Protein AF-A0A498G1B8-F1 (afdb_monomer)

Foldseek 3Di:
DPDDPLVVVLVVLVVCLVPDPDPVSNVVSVVVSVVSVPDDDADWDAQPQARDTDHPVCSVPDDHD

pLDDT: mean 88.46, std 10.27, range [44.31, 98.06]

Nearest PDB structures (foldseek):
  7s5c-assembly1_D  TM=9.307E-01  e=3.844E+00  Myxococcus xanthus
  7s5k-assembly1_B  TM=9.263E-01  e=3.844E+00  Myxococcus xanthus
  7s5c-assembly1_F  TM=9.273E-01  e=4.703E+00  Myxococcus xanthus
  4l0r-assembly1_B  TM=9.740E-01  e=8.618E+00  Homo sapiens

Solvent-accessible surface area (backbone atoms only — not comparable to full-atom values): 4035 Å² total; per-residue (Å²): 132,83,78,50,74,66,56,54,51,53,53,52,46,57,53,44,39,79,66,47,86,47,68,67,60,24,53,51,41,52,51,50,51,58,54,54,70,74,44,76,77,77,71,63,44,64,39,92,86,63,64,52,72,34,44,63,74,55,56,74,71,57,82,79,120

Secondary structure (DSSP, 8-state):
-PPPHHHHHHHHHHHHHHH--SHHHHHHHHHHHHHHHHSPPPPPEEPTTT--EE-HHHHHHPPP-

Radius of gyration: 15.72 Å; Cα contacts (8 Å, |Δi|>4): 44; chains: 1; bounding box: 32×25×40 Å

Structure (mmCIF, N/CA/C/O backbone):
data_AF-A0A498G1B8-F1
#
_entry.id   AF-A0A498G1B8-F1
#
loop_
_atom_site.group_PDB
_atom_site.id
_atom_site.type_symbol
_atom_site.label_atom_id
_atom_site.label_alt_id
_atom_site.label_comp_id
_atom_site.label_asym_id
_atom_site.label_ent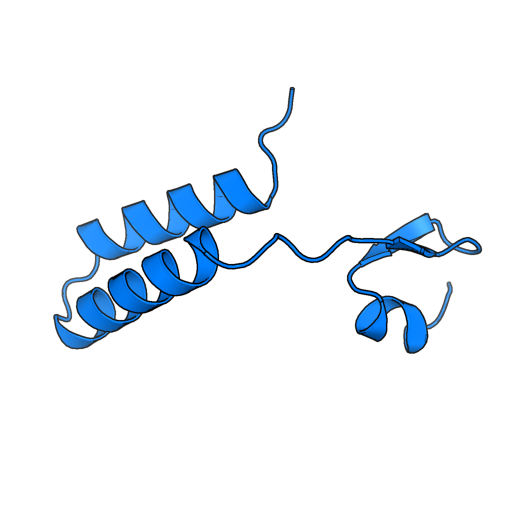ity_id
_atom_site.label_seq_id
_atom_site.pdbx_PDB_ins_code
_atom_site.Cartn_x
_atom_site.Cartn_y
_atom_site.Cartn_z
_atom_site.occupancy
_atom_site.B_iso_or_equiv
_atom_site.auth_seq_id
_atom_site.auth_comp_id
_atom_site.auth_asym_id
_atom_site.auth_atom_id
_atom_site.pdbx_PDB_model_num
ATOM 1 N N . MET A 1 1 ? 8.829 11.339 18.628 1.00 44.31 1 MET A N 1
ATOM 2 C CA . MET A 1 1 ? 7.540 11.124 17.941 1.00 44.31 1 MET A CA 1
ATOM 3 C C . MET A 1 1 ? 7.788 10.055 16.899 1.00 44.31 1 MET A C 1
ATOM 5 O O . MET A 1 1 ? 8.666 10.263 16.075 1.00 44.31 1 MET A O 1
ATOM 9 N N . SER A 1 2 ? 7.148 8.893 16.998 1.00 57.88 2 SER A N 1
ATOM 10 C CA . SER A 1 2 ? 7.207 7.890 15.929 1.00 57.88 2 SER A CA 1
ATOM 11 C C . SER A 1 2 ? 6.519 8.459 14.689 1.00 57.88 2 SER A C 1
ATOM 13 O O . SER A 1 2 ? 5.436 9.032 14.815 1.00 57.88 2 SER A O 1
ATOM 15 N N . GLU A 1 3 ? 7.156 8.352 13.523 1.00 69.81 3 GLU A N 1
ATOM 16 C CA . GLU A 1 3 ? 6.549 8.753 12.251 1.00 69.81 3 GLU A CA 1
ATOM 17 C C . GLU A 1 3 ? 5.211 8.032 12.047 1.00 69.81 3 GLU A C 1
ATOM 19 O O . GLU A 1 3 ? 5.032 6.892 12.485 1.00 69.81 3 GLU A O 1
ATOM 24 N N . SER A 1 4 ? 4.242 8.714 11.429 1.00 79.50 4 SER A N 1
ATOM 25 C CA . SER A 1 4 ? 2.935 8.109 11.183 1.00 79.50 4 SER A CA 1
ATOM 26 C C . SER A 1 4 ? 3.082 6.912 10.233 1.00 79.50 4 SER A C 1
ATOM 28 O O . SER A 1 4 ? 3.956 6.925 9.361 1.00 79.50 4 SER A O 1
ATOM 30 N N . PRO A 1 5 ? 2.205 5.896 10.324 1.00 79.81 5 PRO A N 1
ATOM 31 C CA . PRO A 1 5 ? 2.199 4.796 9.361 1.00 79.81 5 PRO A CA 1
ATOM 32 C C . PRO A 1 5 ? 2.124 5.270 7.899 1.00 79.81 5 PRO A C 1
ATOM 34 O O . PRO A 1 5 ? 2.741 4.658 7.031 1.00 79.81 5 PRO A O 1
ATOM 37 N N . LYS A 1 6 ? 1.439 6.397 7.631 1.00 81.38 6 LYS A N 1
ATOM 38 C CA . LYS A 1 6 ? 1.403 7.030 6.300 1.00 81.38 6 LYS A CA 1
ATOM 39 C C . LYS A 1 6 ? 2.791 7.498 5.862 1.00 81.38 6 LYS A C 1
ATOM 41 O O . LYS A 1 6 ? 3.205 7.196 4.750 1.00 81.38 6 LYS A O 1
ATOM 46 N N . ALA A 1 7 ? 3.517 8.201 6.730 1.00 85.00 7 ALA A N 1
ATOM 47 C CA . ALA A 1 7 ? 4.855 8.699 6.415 1.00 85.00 7 ALA A CA 1
ATOM 48 C C . ALA A 1 7 ? 5.836 7.552 6.114 1.00 85.00 7 ALA A C 1
ATOM 50 O O . ALA A 1 7 ? 6.569 7.613 5.128 1.00 85.00 7 ALA A O 1
ATOM 51 N N . GLN A 1 8 ? 5.786 6.465 6.892 1.00 88.38 8 GLN A N 1
ATOM 52 C CA . GLN A 1 8 ? 6.598 5.272 6.622 1.00 88.38 8 GLN A CA 1
ATOM 53 C C . GLN A 1 8 ? 6.231 4.599 5.295 1.00 88.38 8 GLN A C 1
ATOM 55 O O . GLN A 1 8 ? 7.123 4.231 4.531 1.00 88.38 8 GLN A O 1
ATOM 60 N N . ALA A 1 9 ? 4.937 4.463 4.987 1.00 86.94 9 ALA A N 1
ATOM 61 C CA . ALA A 1 9 ? 4.488 3.892 3.719 1.00 86.94 9 ALA A CA 1
ATOM 62 C C . ALA A 1 9 ? 4.965 4.721 2.513 1.00 86.94 9 ALA A C 1
ATOM 64 O O . ALA A 1 9 ? 5.516 4.158 1.568 1.00 86.94 9 ALA A O 1
ATOM 65 N N . LEU A 1 10 ? 4.829 6.051 2.575 1.00 89.75 10 LEU A N 1
ATOM 66 C CA . LEU A 1 10 ? 5.307 6.966 1.531 1.00 89.75 10 LEU A CA 1
ATOM 67 C C . LEU A 1 10 ? 6.825 6.858 1.332 1.00 89.75 10 LEU A C 1
ATOM 69 O O . LEU A 1 10 ? 7.290 6.739 0.199 1.00 89.75 10 LEU A O 1
ATOM 73 N N . MET A 1 11 ? 7.602 6.811 2.419 1.00 93.50 11 MET A N 1
ATOM 74 C CA . MET A 1 11 ? 9.053 6.609 2.348 1.00 93.50 11 MET A CA 1
ATOM 75 C C . MET A 1 11 ? 9.409 5.288 1.647 1.00 93.50 11 MET A C 1
ATOM 77 O O . MET A 1 11 ? 10.281 5.268 0.777 1.00 93.50 11 MET A O 1
ATOM 81 N N . HIS A 1 12 ? 8.759 4.179 2.010 1.00 93.69 12 HIS A N 1
ATOM 82 C CA . HIS A 1 12 ? 9.034 2.877 1.399 1.00 93.69 12 HIS A CA 1
ATOM 83 C C . HIS A 1 12 ? 8.672 2.835 -0.088 1.00 93.69 12 HIS A C 1
ATOM 85 O O . HIS A 1 12 ? 9.442 2.289 -0.879 1.00 93.69 12 HIS A O 1
ATOM 91 N N . LEU A 1 13 ? 7.549 3.436 -0.481 1.00 93.56 13 LEU A N 1
ATOM 92 C CA . LEU A 1 13 ? 7.150 3.529 -1.884 1.00 93.56 13 LEU A CA 1
ATOM 93 C C . LEU A 1 13 ? 8.131 4.386 -2.693 1.00 93.56 13 LEU A C 1
ATOM 95 O O . LEU A 1 13 ? 8.576 3.950 -3.750 1.00 93.56 13 LEU A O 1
ATOM 99 N 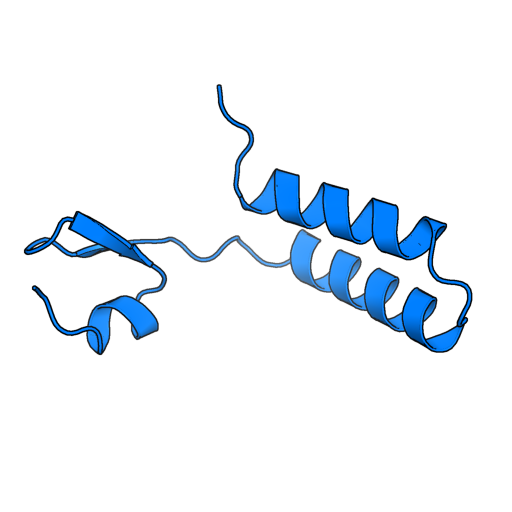N . ALA A 1 14 ? 8.559 5.540 -2.171 1.00 94.38 14 ALA A N 1
ATOM 100 C CA . ALA A 1 14 ? 9.572 6.374 -2.822 1.00 94.38 14 ALA A CA 1
ATOM 101 C C . ALA A 1 14 ? 10.898 5.617 -3.024 1.00 94.38 14 ALA A C 1
ATOM 103 O O . ALA A 1 14 ? 11.505 5.677 -4.093 1.00 94.38 14 ALA A O 1
ATOM 104 N N . GLN A 1 15 ? 11.329 4.836 -2.028 1.00 97.06 15 GLN A N 1
ATOM 105 C CA . GLN A 1 15 ? 12.488 3.954 -2.181 1.00 97.06 15 GLN A CA 1
ATOM 106 C C . GLN A 1 15 ? 12.259 2.888 -3.260 1.00 97.06 15 GLN A C 1
ATOM 108 O O . GLN A 1 15 ? 13.179 2.609 -4.029 1.00 97.06 15 GLN A O 1
ATOM 113 N N . ALA A 1 16 ? 11.063 2.299 -3.331 1.00 96.75 16 ALA A N 1
ATOM 114 C CA . ALA A 1 16 ? 10.732 1.276 -4.318 1.00 96.75 16 ALA A CA 1
ATOM 115 C C . ALA A 1 16 ? 10.780 1.819 -5.757 1.00 96.75 16 ALA A C 1
ATOM 117 O O . ALA A 1 16 ? 11.349 1.144 -6.609 1.00 96.75 16 ALA A O 1
ATOM 118 N N . VAL A 1 17 ? 10.312 3.052 -6.008 1.00 96.88 17 VAL A N 1
ATOM 119 C CA . VAL A 1 17 ? 10.463 3.730 -7.316 1.00 96.88 17 VAL A CA 1
ATOM 120 C C . VAL A 1 17 ? 11.928 3.754 -7.749 1.00 96.88 17 VAL A C 1
ATOM 122 O O . VAL A 1 17 ? 12.259 3.319 -8.844 1.00 96.88 17 VAL A O 1
ATOM 125 N N . THR A 1 18 ? 12.832 4.195 -6.867 1.00 96.19 18 THR A N 1
ATOM 126 C CA . THR A 1 18 ? 14.264 4.340 -7.205 1.00 96.19 18 THR A CA 1
ATOM 127 C C . THR A 1 18 ? 15.014 3.019 -7.392 1.00 96.19 18 THR A C 1
ATOM 129 O O . THR A 1 18 ? 16.134 3.020 -7.899 1.00 96.19 18 THR A O 1
ATOM 132 N N . ARG A 1 19 ? 14.442 1.902 -6.931 1.00 97.19 19 ARG A N 1
ATOM 133 C CA . ARG A 1 19 ? 15.090 0.579 -6.920 1.00 97.19 19 ARG A CA 1
ATOM 134 C C . ARG A 1 19 ? 14.458 -0.411 -7.893 1.00 97.19 19 ARG A C 1
ATOM 136 O O . ARG A 1 19 ? 15.021 -1.483 -8.092 1.00 97.19 19 ARG A O 1
ATOM 143 N N . ALA A 1 20 ? 13.294 -0.098 -8.452 1.00 97.56 20 ALA A N 1
ATOM 144 C CA . ALA A 1 20 ? 12.636 -0.956 -9.420 1.00 97.56 20 ALA A CA 1
ATOM 145 C C . ALA A 1 20 ? 13.422 -0.960 -10.740 1.00 97.56 20 ALA A C 1
ATOM 147 O O . ALA A 1 20 ? 13.642 0.080 -11.348 1.00 97.56 20 ALA A O 1
ATOM 148 N N . GLU A 1 21 ? 13.834 -2.144 -11.192 1.00 96.94 21 GLU A N 1
ATOM 149 C CA . GLU A 1 21 ? 14.514 -2.316 -12.487 1.00 96.94 21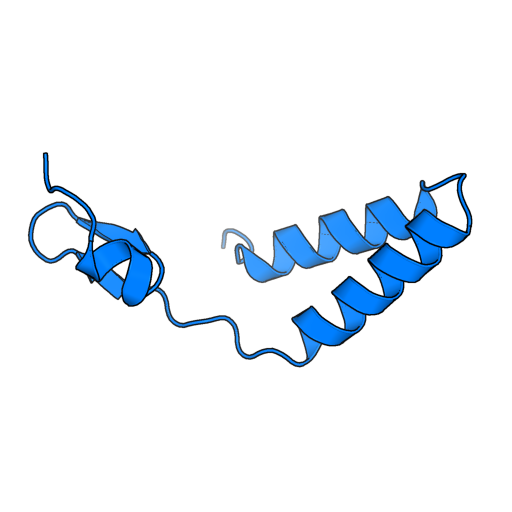 GLU A CA 1
ATOM 150 C C . GLU A 1 21 ? 13.518 -2.498 -13.645 1.00 96.94 21 GLU A C 1
ATOM 152 O O . GLU A 1 21 ? 13.851 -2.293 -14.811 1.00 96.94 21 GLU A O 1
ATOM 157 N N . ASN A 1 22 ? 12.281 -2.894 -13.331 1.00 98.06 22 ASN A N 1
ATOM 158 C CA . ASN A 1 22 ? 11.206 -3.044 -14.302 1.00 98.06 22 ASN A CA 1
ATOM 159 C C . ASN A 1 22 ? 10.440 -1.717 -14.444 1.00 98.06 22 ASN A C 1
ATOM 1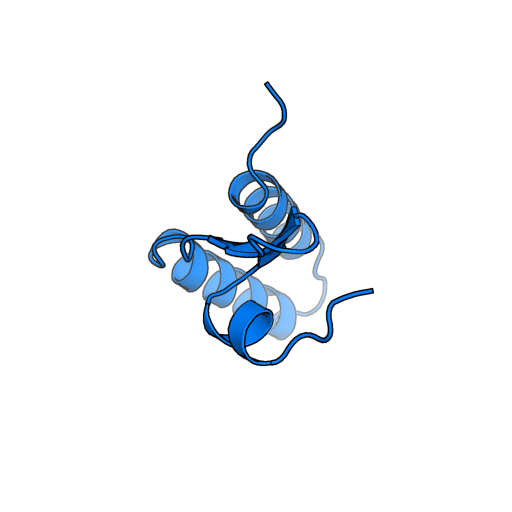61 O O . ASN A 1 22 ? 9.897 -1.207 -13.465 1.00 98.06 22 ASN A O 1
ATOM 165 N N . ALA A 1 23 ? 10.373 -1.193 -15.671 1.00 96.75 23 ALA A N 1
ATOM 166 C CA . ALA A 1 23 ? 9.746 0.095 -15.964 1.00 96.75 23 ALA A CA 1
ATOM 167 C C . ALA A 1 23 ? 8.240 0.131 -15.646 1.00 96.75 23 ALA A C 1
ATOM 169 O O . ALA A 1 23 ? 7.753 1.131 -15.124 1.00 96.75 23 ALA A O 1
ATOM 170 N N . ASP A 1 24 ? 7.512 -0.962 -15.894 1.00 97.62 24 ASP A N 1
ATOM 171 C CA . ASP A 1 24 ? 6.081 -1.039 -15.577 1.00 97.62 24 ASP A CA 1
ATOM 172 C C . ASP A 1 24 ? 5.866 -1.029 -14.059 1.00 97.62 24 ASP A C 1
ATOM 174 O O . ASP A 1 24 ? 5.003 -0.318 -13.548 1.00 97.62 24 ASP A O 1
ATOM 178 N N . ALA A 1 25 ? 6.697 -1.762 -13.310 1.00 96.81 25 ALA A N 1
ATOM 179 C CA . ALA A 1 25 ? 6.670 -1.740 -11.852 1.00 96.81 25 ALA A CA 1
ATOM 180 C C . ALA A 1 25 ? 6.964 -0.335 -11.308 1.00 96.81 25 ALA A C 1
ATOM 182 O O . ALA A 1 25 ? 6.251 0.122 -10.418 1.00 96.81 25 ALA A O 1
ATOM 183 N N . GLN A 1 26 ? 7.956 0.371 -11.861 1.00 97.94 26 GLN A N 1
ATOM 184 C CA . GLN A 1 26 ? 8.244 1.755 -11.485 1.00 97.94 26 GLN A CA 1
ATOM 185 C C . GLN A 1 26 ? 7.024 2.662 -11.720 1.00 97.94 26 GLN A C 1
ATOM 187 O O . GLN A 1 26 ? 6.598 3.348 -10.792 1.00 97.94 26 GLN A O 1
ATOM 192 N N . ALA A 1 27 ? 6.414 2.602 -12.909 1.00 97.19 27 ALA A N 1
ATOM 193 C CA . ALA A 1 27 ? 5.233 3.396 -13.252 1.00 97.19 27 ALA A CA 1
ATOM 194 C C . ALA A 1 27 ? 4.034 3.095 -12.334 1.00 97.19 27 ALA A C 1
ATOM 196 O O . ALA A 1 27 ? 3.322 4.006 -11.908 1.00 97.19 27 ALA A O 1
ATOM 197 N N . HIS A 1 28 ? 3.822 1.827 -11.975 1.00 97.25 28 HIS A N 1
ATOM 198 C CA . HIS A 1 28 ? 2.776 1.441 -11.029 1.00 97.25 28 HIS A CA 1
ATOM 199 C C . HIS A 1 28 ? 3.031 1.972 -9.612 1.00 97.25 28 HIS A C 1
ATOM 201 O O . HIS A 1 28 ? 2.087 2.396 -8.946 1.00 97.25 28 HIS A O 1
ATOM 207 N N . ILE A 1 29 ? 4.282 1.976 -9.144 1.00 96.31 29 ILE A N 1
ATOM 208 C CA . ILE A 1 29 ? 4.628 2.518 -7.822 1.00 96.31 29 ILE A CA 1
ATOM 209 C C . ILE A 1 29 ? 4.468 4.047 -7.810 1.00 96.31 29 ILE A C 1
ATOM 211 O O . ILE A 1 29 ? 3.939 4.590 -6.840 1.00 96.31 29 ILE A O 1
ATOM 215 N N . GLU A 1 30 ? 4.874 4.740 -8.877 1.00 95.69 30 GLU A N 1
ATOM 216 C CA . GLU A 1 30 ? 4.670 6.188 -9.032 1.00 95.69 30 GLU A CA 1
ATOM 217 C C . GLU A 1 30 ? 3.179 6.558 -9.024 1.00 95.69 30 GLU A C 1
ATOM 219 O O . GLU A 1 30 ? 2.780 7.485 -8.318 1.00 95.69 30 GLU A O 1
ATOM 224 N N . ALA A 1 31 ? 2.335 5.798 -9.732 1.00 94.69 31 ALA A N 1
ATOM 225 C CA . ALA A 1 31 ? 0.885 5.988 -9.701 1.00 94.69 31 ALA A CA 1
ATOM 226 C C . ALA A 1 31 ? 0.307 5.778 -8.289 1.00 94.69 31 ALA A C 1
ATOM 228 O O . ALA A 1 31 ? -0.456 6.612 -7.801 1.00 94.69 31 ALA A O 1
ATOM 229 N N . ALA A 1 32 ? 0.727 4.713 -7.597 1.00 90.62 32 ALA A N 1
ATOM 230 C CA . ALA A 1 32 ? 0.290 4.432 -6.231 1.00 90.62 32 ALA A CA 1
ATOM 231 C C . ALA A 1 32 ? 0.695 5.539 -5.239 1.00 90.62 32 ALA A C 1
ATOM 233 O O . ALA A 1 32 ? -0.078 5.871 -4.342 1.00 90.62 32 ALA A O 1
ATOM 234 N N . LEU A 1 33 ? 1.885 6.132 -5.397 1.00 91.19 33 LEU A N 1
ATOM 235 C CA . LEU A 1 33 ? 2.319 7.286 -4.602 1.00 91.19 33 LEU A CA 1
ATOM 236 C C . LEU A 1 33 ? 1.375 8.477 -4.779 1.00 91.19 33 LEU A C 1
ATOM 238 O O . LEU A 1 33 ? 0.901 9.014 -3.779 1.00 91.19 33 LEU A O 1
ATOM 242 N N . GLY A 1 34 ? 1.062 8.839 -6.027 1.00 89.69 34 GLY A N 1
ATOM 243 C CA . GLY A 1 34 ? 0.151 9.947 -6.323 1.00 89.69 34 GLY A CA 1
ATOM 244 C C . GLY A 1 34 ? -1.250 9.732 -5.743 1.00 89.69 34 GLY A C 1
ATOM 245 O O . GLY A 1 3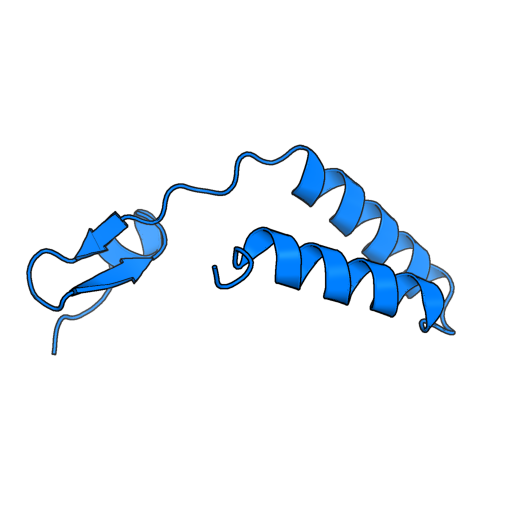4 ? -1.818 10.636 -5.136 1.00 89.69 34 GLY A O 1
ATOM 246 N N . GLU A 1 35 ? -1.789 8.516 -5.848 1.00 87.44 35 GLU A N 1
ATOM 247 C CA . GLU A 1 35 ? -3.092 8.180 -5.261 1.00 87.44 35 GLU A CA 1
ATOM 248 C C . GLU A 1 35 ? -3.075 8.271 -3.724 1.00 87.44 35 GLU A C 1
ATOM 250 O O . GLU A 1 35 ? -3.999 8.813 -3.119 1.00 87.44 35 GLU A O 1
ATOM 255 N N . ILE A 1 36 ? -2.024 7.778 -3.062 1.00 83.06 36 ILE A N 1
ATOM 256 C CA . ILE A 1 36 ? -1.933 7.758 -1.591 1.00 83.06 36 ILE A CA 1
ATOM 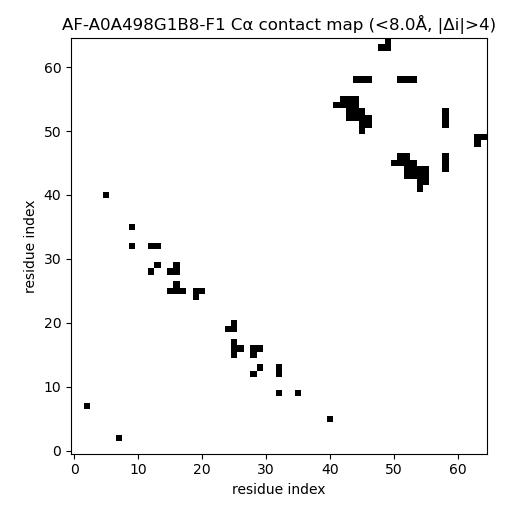257 C C . ILE A 1 36 ? -1.698 9.154 -0.997 1.00 83.06 36 ILE A C 1
ATOM 259 O O . ILE A 1 36 ? -2.163 9.432 0.119 1.00 83.06 36 ILE A O 1
ATOM 263 N N . GLU A 1 37 ? -0.966 10.031 -1.685 1.00 80.56 37 GLU A N 1
ATOM 264 C CA . GLU A 1 37 ? -0.765 11.414 -1.241 1.00 80.56 37 GLU A CA 1
ATOM 265 C C . GLU A 1 37 ? -2.103 12.151 -1.122 1.00 80.56 37 GLU A C 1
ATOM 267 O O . GLU A 1 37 ? -2.396 12.692 -0.049 1.00 80.56 37 GLU A O 1
ATOM 272 N N . GLU A 1 38 ? -2.943 12.043 -2.153 1.00 79.50 38 GLU A N 1
ATOM 273 C CA . GLU A 1 38 ? -4.263 12.680 -2.250 1.00 79.50 38 GLU A CA 1
ATOM 274 C C . GLU A 1 38 ? -5.327 12.033 -1.352 1.00 79.50 38 GLU A C 1
ATOM 276 O O . GLU A 1 38 ? -6.295 12.681 -0.944 1.00 79.50 38 GLU A O 1
ATOM 281 N N . LEU A 1 39 ? -5.164 10.755 -0.997 1.00 73.88 39 LEU A N 1
ATOM 282 C CA . LEU A 1 39 ? -6.115 10.081 -0.122 1.00 73.88 39 LEU A CA 1
ATOM 283 C C . LEU A 1 39 ? -5.976 10.580 1.330 1.00 73.88 39 LEU A C 1
ATOM 285 O O . LEU A 1 39 ? -4.899 10.454 1.943 1.00 73.88 39 LEU A O 1
ATOM 289 N N . PRO A 1 40 ? -7.065 11.087 1.949 1.00 69.12 40 PRO A N 1
ATOM 290 C CA . PRO A 1 40 ? -7.081 11.283 3.389 1.00 69.12 40 PRO A CA 1
ATOM 291 C C . PRO A 1 40 ? -6.810 9.928 4.037 1.00 69.12 40 PRO A C 1
ATOM 293 O O . PRO A 1 40 ? -7.449 8.929 3.696 1.00 69.12 40 PRO A O 1
ATOM 296 N N . TRP A 1 41 ? -5.819 9.871 4.934 1.00 69.38 41 TRP A N 1
ATOM 297 C CA . TRP A 1 41 ? -5.519 8.616 5.612 1.00 69.38 41 TRP A CA 1
A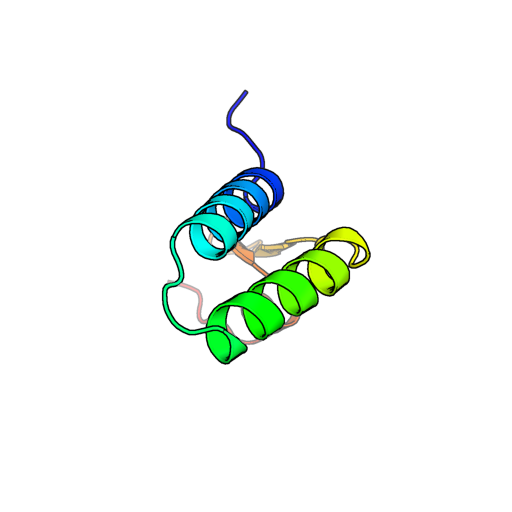TOM 298 C C . TRP A 1 41 ? -6.779 8.193 6.358 1.00 69.38 41 TRP A C 1
ATOM 300 O O . TRP A 1 41 ? -7.296 8.995 7.143 1.00 69.38 41 TRP A O 1
ATOM 310 N N . PRO A 1 42 ? -7.311 6.994 6.096 1.00 72.44 42 PRO A N 1
ATOM 311 C CA . PRO A 1 42 ? -8.573 6.617 6.686 1.00 72.44 42 PRO A CA 1
ATOM 312 C C . PRO A 1 42 ? -8.417 6.595 8.204 1.00 72.44 42 PRO A C 1
ATOM 314 O O . PRO A 1 42 ? -7.452 6.039 8.743 1.00 72.44 42 PRO A O 1
ATOM 317 N N . GLU A 1 43 ? -9.357 7.249 8.881 1.00 76.19 43 GLU A N 1
ATOM 318 C CA . GLU A 1 43 ? -9.366 7.315 10.331 1.00 76.19 43 GLU A CA 1
ATOM 319 C C . GLU A 1 43 ? -9.430 5.890 10.881 1.00 76.19 43 GLU A C 1
ATOM 321 O O . GLU A 1 43 ? -10.339 5.111 10.576 1.00 76.19 43 GLU A O 1
ATOM 326 N N . GLN A 1 44 ? -8.408 5.528 11.651 1.00 86.12 44 GLN A N 1
ATOM 327 C CA . GLN A 1 44 ? -8.422 4.275 12.379 1.00 86.12 44 GLN A CA 1
ATOM 328 C C . GLN A 1 44 ? -9.206 4.492 13.660 1.00 86.12 44 GLN A C 1
ATOM 330 O O . GLN A 1 44 ? -8.873 5.374 14.451 1.00 86.12 44 GLN A O 1
ATOM 335 N N . ILE A 1 45 ? -10.212 3.655 13.870 1.00 89.94 45 ILE A N 1
ATOM 336 C CA . ILE A 1 45 ? -10.941 3.604 15.129 1.00 89.94 45 ILE A CA 1
ATOM 337 C C . ILE A 1 45 ? -10.337 2.519 16.015 1.00 89.94 45 ILE A C 1
ATOM 339 O 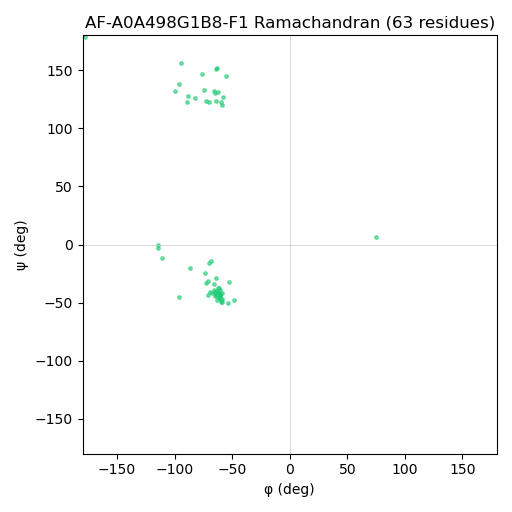O . ILE A 1 45 ? -9.703 1.574 15.535 1.00 89.94 45 ILE A O 1
ATOM 343 N N . GLU A 1 46 ? -10.531 2.660 17.319 1.00 93.88 46 GLU A N 1
ATOM 344 C CA . GLU A 1 46 ? -10.134 1.667 18.311 1.00 93.88 46 GLU A CA 1
ATOM 345 C C . GLU A 1 46 ? -11.355 0.833 18.712 1.00 93.88 46 GLU A C 1
ATOM 347 O O . GLU A 1 46 ? -12.425 1.378 18.990 1.00 93.88 46 GLU A O 1
ATOM 352 N N . CYS A 1 47 ? -11.221 -0.494 18.727 1.00 94.38 47 CYS A N 1
ATOM 353 C CA . CYS A 1 47 ? -12.251 -1.372 19.261 1.00 94.38 47 CYS A CA 1
ATOM 354 C C . CYS A 1 47 ? -12.412 -1.099 20.765 1.00 94.38 47 CYS A C 1
ATOM 356 O O . CYS A 1 47 ? -11.448 -1.288 21.509 1.00 94.38 47 CYS A O 1
ATOM 358 N N . PRO A 1 48 ? -13.622 -0.760 21.246 1.00 93.25 48 PRO A N 1
ATOM 359 C CA . PRO A 1 48 ? -13.832 -0.458 22.660 1.00 93.25 48 PRO A CA 1
ATOM 360 C C . PRO A 1 48 ? -13.683 -1.679 23.581 1.00 93.25 48 PRO A C 1
ATOM 362 O O . PRO A 1 48 ? -13.594 -1.508 24.791 1.00 93.25 48 PRO A O 1
ATOM 365 N N . ASN A 1 49 ? -13.679 -2.899 23.035 1.00 94.31 49 ASN A N 1
ATOM 366 C CA . ASN A 1 49 ? -13.617 -4.130 23.821 1.00 94.31 49 ASN A CA 1
ATOM 367 C C . ASN A 1 49 ? -12.189 -4.688 23.960 1.00 94.31 49 ASN A C 1
ATOM 369 O O . ASN A 1 49 ? -11.788 -5.045 25.061 1.00 94.31 49 ASN A O 1
ATOM 373 N N . CYS A 1 50 ? -11.412 -4.747 22.870 1.00 96.00 50 CYS A N 1
ATOM 374 C CA . CYS A 1 50 ? -10.058 -5.326 22.879 1.00 96.00 50 CYS A CA 1
ATOM 375 C C . CYS A 1 50 ? -8.923 -4.319 22.602 1.00 96.00 50 CYS A C 1
ATOM 377 O O . CYS A 1 50 ? -7.754 -4.698 22.605 1.00 96.00 50 CYS A O 1
ATOM 379 N N . GLY A 1 51 ? -9.232 -3.048 22.316 1.00 92.81 51 GLY A N 1
ATOM 380 C CA . GLY A 1 51 ? -8.229 -2.011 22.028 1.00 92.81 51 GLY A CA 1
ATOM 381 C C . GLY A 1 51 ? -7.570 -2.110 20.643 1.00 92.81 51 GLY A C 1
ATOM 382 O O . GLY A 1 51 ? -6.631 -1.374 20.338 1.00 92.81 51 GLY A O 1
ATOM 383 N N . ARG A 1 52 ? -8.030 -3.017 19.769 1.00 93.19 52 ARG A N 1
ATOM 384 C CA . ARG A 1 52 ? -7.497 -3.162 18.404 1.00 93.19 52 ARG A CA 1
ATOM 385 C C . ARG A 1 52 ? -7.778 -1.908 17.573 1.00 93.19 52 ARG A C 1
ATOM 387 O O . ARG A 1 52 ? -8.924 -1.479 17.500 1.00 93.19 52 ARG A O 1
ATOM 394 N N . LYS A 1 53 ? -6.763 -1.363 16.895 1.00 90.25 53 LYS A N 1
ATOM 395 C CA . LYS A 1 53 ? -6.909 -0.236 15.956 1.00 90.25 53 LYS A CA 1
ATOM 396 C C . LYS A 1 53 ? -7.031 -0.722 14.517 1.00 90.25 53 LYS A C 1
ATOM 398 O O . LYS A 1 53 ? -6.315 -1.641 14.119 1.00 90.25 53 LYS A O 1
ATOM 403 N N . GLY A 1 54 ? -7.926 -0.116 13.746 1.00 87.44 54 GLY A N 1
ATOM 404 C CA . GLY A 1 54 ? -8.119 -0.462 12.340 1.00 87.44 54 GLY A CA 1
ATOM 405 C C . GLY A 1 54 ? -9.170 0.396 11.649 1.00 87.44 54 GLY A C 1
ATOM 406 O O . GLY A 1 54 ? -9.791 1.266 12.260 1.00 87.44 54 GLY A O 1
ATOM 407 N N . LEU A 1 55 ? -9.373 0.145 10.358 1.00 88.44 55 LEU A N 1
ATOM 408 C CA . LEU A 1 55 ? -10.442 0.781 9.588 1.00 88.44 55 LEU A CA 1
ATOM 409 C C . LEU A 1 55 ? -11.809 0.392 10.149 1.00 88.44 55 LEU A C 1
ATOM 411 O O . LEU A 1 55 ? -11.978 -0.730 10.626 1.00 88.44 55 LEU A O 1
ATOM 415 N N . VAL A 1 56 ? -12.809 1.261 9.986 1.00 86.75 56 VAL A N 1
ATOM 416 C CA . VAL A 1 56 ? -14.196 0.990 10.412 1.00 86.75 56 VAL A CA 1
ATOM 417 C C . VAL A 1 56 ? -14.670 -0.387 9.938 1.00 86.75 56 VAL A C 1
ATOM 419 O O . VAL A 1 56 ? -15.156 -1.173 10.742 1.00 86.75 56 VAL A O 1
ATOM 422 N N . GLY A 1 57 ? -14.453 -0.728 8.662 1.00 87.19 57 GLY A N 1
ATOM 423 C CA . GLY A 1 57 ? -14.837 -2.033 8.112 1.00 87.19 57 GLY A CA 1
ATOM 424 C C . GLY A 1 57 ? -14.072 -3.220 8.710 1.00 87.19 57 GLY A C 1
ATOM 425 O O . GLY A 1 57 ? -14.654 -4.280 8.895 1.00 87.19 57 GLY A O 1
ATOM 426 N N . GLN A 1 58 ? -12.794 -3.043 9.063 1.00 91.38 58 GLN A N 1
ATOM 427 C CA . GLN A 1 58 ? -11.991 -4.085 9.716 1.00 91.38 58 GLN A CA 1
ATOM 428 C C . GLN A 1 58 ? -12.454 -4.307 11.157 1.00 91.38 58 GLN A C 1
ATOM 430 O O . GLN A 1 58 ? -12.595 -5.445 11.596 1.00 91.38 58 GLN A O 1
ATOM 435 N N . ILE A 1 59 ? -12.723 -3.220 11.884 1.00 94.94 59 ILE A N 1
ATOM 436 C CA . ILE A 1 59 ? -13.211 -3.273 13.263 1.00 94.94 59 ILE A CA 1
ATOM 437 C C . ILE A 1 59 ? -14.656 -3.781 13.318 1.00 94.94 59 ILE A C 1
ATOM 439 O O . ILE A 1 59 ? -15.004 -4.488 14.256 1.00 94.94 59 ILE A O 1
ATOM 443 N N . ALA A 1 60 ? -15.482 -3.524 12.307 1.00 91.19 60 ALA A N 1
ATOM 444 C CA . ALA A 1 60 ? -16.854 -4.026 12.264 1.00 91.19 60 ALA A CA 1
ATOM 445 C C . ALA A 1 60 ? -16.953 -5.563 12.199 1.00 91.19 60 ALA A C 1
ATOM 447 O O . ALA A 1 60 ? -17.939 -6.118 12.672 1.00 91.19 60 ALA A O 1
ATOM 448 N N . VAL A 1 61 ? -15.954 -6.246 11.626 1.00 94.94 61 VAL A N 1
ATOM 449 C CA . VAL A 1 61 ? -15.992 -7.706 11.396 1.00 94.94 61 VAL A CA 1
ATOM 450 C C . VAL A 1 61 ? -14.954 -8.493 12.196 1.00 94.94 61 VAL A C 1
ATOM 452 O O . VAL A 1 61 ? -14.876 -9.710 12.054 1.00 94.94 61 VAL A O 1
ATOM 455 N N . HIS A 1 62 ? -14.123 -7.829 13.004 1.00 93.81 62 HIS A N 1
ATOM 456 C CA . HIS A 1 62 ? -13.133 -8.542 13.807 1.00 93.81 62 HIS A CA 1
ATOM 457 C C . HIS A 1 62 ? -13.776 -9.227 15.016 1.00 93.81 62 HIS A C 1
ATOM 459 O O . HIS A 1 62 ? -14.695 -8.701 15.643 1.00 93.81 62 HIS A O 1
ATOM 4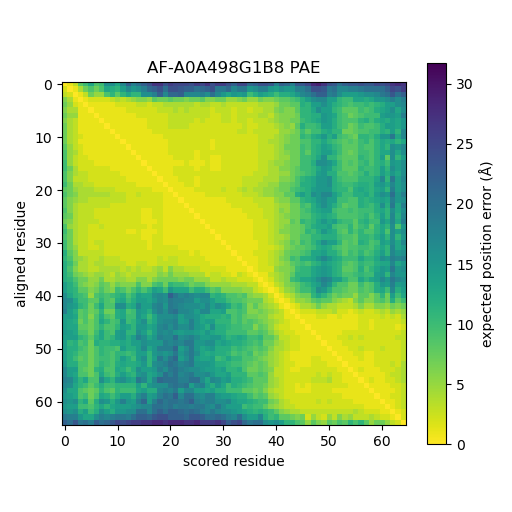65 N N . GLU A 1 63 ? -13.219 -10.372 15.392 1.00 92.75 63 GLU A N 1
ATOM 466 C CA . GLU A 1 63 ? -13.548 -11.039 16.644 1.00 92.75 63 GLU A CA 1
ATOM 467 C C . GLU A 1 63 ? -12.634 -10.507 17.752 1.00 92.75 63 GLU A C 1
ATOM 469 O O . GLU A 1 63 ? -11.409 -10.446 17.595 1.00 92.75 63 GLU A O 1
ATOM 474 N N . CYS A 1 64 ? -13.238 -10.074 18.859 1.00 92.31 64 CYS A N 1
ATOM 475 C CA . CYS A 1 64 ? -12.495 -9.732 20.064 1.00 92.31 64 CYS A CA 1
ATOM 476 C C . CYS A 1 64 ? -12.019 -11.016 20.751 1.00 92.31 64 CYS A C 1
ATOM 478 O O . CYS A 1 64 ? -12.816 -11.937 20.930 1.00 92.31 64 CYS A O 1
ATOM 480 N N . GLY A 1 65 ? -10.743 -11.043 21.136 1.00 76.81 65 GLY A N 1
ATOM 481 C CA . GLY A 1 65 ? -10.148 -12.072 21.991 1.00 76.81 65 GLY A CA 1
ATOM 482 C C . GLY A 1 65 ? -9.898 -11.555 23.395 1.00 76.81 65 GLY A C 1
ATOM 483 O O . GLY A 1 65 ? -9.745 -10.318 23.532 1.00 76.81 65 GLY A O 1
#

Sequence (65 aa):
MSESPKAQALMHLAQAVTRAENADAQAHIEAALGEIEELPWPEQIECPNCGRKGLVGQIAVHECG

Mean predicted aligned error: 7.74 Å